Protein AF-A0A853B1E5-F1 (afdb_monomer)

Sequence (104 aa):
MPWATLVTHDDPYDSASRLDRDGVFRLNIGLPRDRFAELVEPGREYDVTALDVLLPHPVYGGQHWVCVLNPVRTWPRARGLLDEAYDFAVRKFANADRRRSARP

Radius of gyration: 15.2 Å; Cα contacts (8 Å, |Δi|>4): 144; chains: 1; bounding box: 42×34×40 Å

pLDDT: mean 95.58, std 5.13, range [64.94, 98.75]

Nearest PDB structures (foldseek):
  4qvz-assembly2_B  TM=4.648E-01  e=1.226E+00  Homo sapiens

Foldseek 3Di:
DDQKDKAQAADPQGCLQVNVDPPKMKIKGQADPVVLPVVADPPDDDNSNDAQDWYQRPRCSVRSMIMHMPNDVCVVVVVVRNVRSVVVVVVVVVVVVVVVVPDD

InterPro domains:
  IPR045676 Domain of unknown function DUF6194 [PF19694] (1-96)

Organism: NCBI:txid860233

Structure (mmCIF, N/CA/C/O backbone):
data_AF-A0A853B1E5-F1
#
_entry.id   AF-A0A853B1E5-F1
#
loop_
_atom_site.group_PDB
_atom_site.id
_atom_site.type_symbol
_atom_site.label_atom_id
_atom_site.label_alt_id
_atom_site.label_comp_id
_atom_site.label_asym_id
_atom_site.label_entity_id
_atom_site.label_seq_id
_atom_site.pdbx_PDB_ins_code
_atom_site.Cartn_x
_atom_site.Cartn_y
_atom_site.Cartn_z
_atom_site.occupancy
_atom_site.B_iso_or_equiv
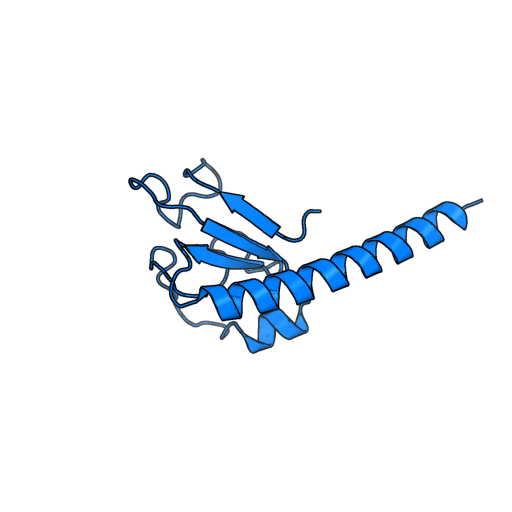_atom_site.auth_seq_id
_atom_site.auth_comp_id
_atom_site.auth_asym_id
_atom_site.auth_atom_id
_atom_site.pdbx_PDB_model_num
ATOM 1 N N . MET A 1 1 ? -12.327 7.091 3.718 1.00 72.12 1 MET A N 1
ATOM 2 C CA . MET A 1 1 ? -11.036 6.615 3.186 1.00 72.12 1 MET A CA 1
ATOM 3 C C . MET A 1 1 ? -11.14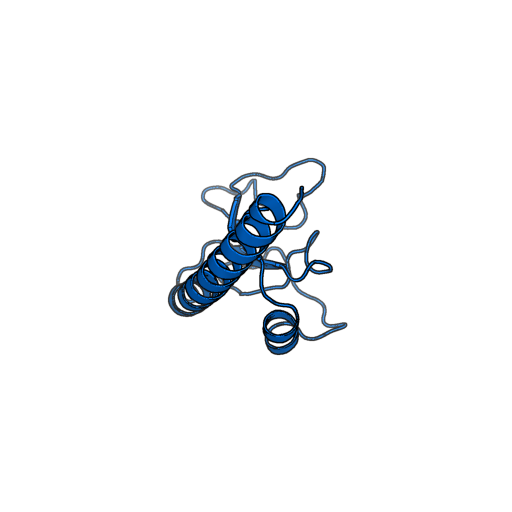5 5.112 3.033 1.00 72.12 1 MET A C 1
ATOM 5 O O . MET A 1 1 ? -11.563 4.490 4.009 1.00 72.12 1 MET A O 1
ATOM 9 N N . PRO A 1 2 ? -10.860 4.565 1.843 1.00 93.69 2 PRO A N 1
ATOM 10 C CA . PRO A 1 2 ? -10.794 3.122 1.643 1.00 93.69 2 PRO A CA 1
ATOM 11 C C . PRO A 1 2 ? -9.659 2.515 2.478 1.00 93.69 2 PRO A C 1
ATOM 13 O O . PRO A 1 2 ? -8.740 3.224 2.892 1.00 93.69 2 PRO A O 1
ATOM 16 N N . TRP A 1 3 ? -9.746 1.213 2.733 1.00 96.50 3 TRP A N 1
ATOM 17 C CA . TRP A 1 3 ? -8.706 0.423 3.400 1.00 96.50 3 TRP A CA 1
ATOM 18 C C . TRP A 1 3 ? -7.846 -0.362 2.400 1.00 96.50 3 TRP A C 1
ATOM 20 O O . TRP A 1 3 ? -6.709 -0.704 2.709 1.00 96.50 3 TRP A O 1
ATOM 30 N N . ALA A 1 4 ? -8.358 -0.575 1.186 1.00 98.25 4 ALA A N 1
ATOM 31 C CA . ALA A 1 4 ? -7.618 -1.125 0.061 1.00 98.25 4 ALA A CA 1
ATOM 32 C C . ALA A 1 4 ? -8.106 -0.527 -1.265 1.00 98.25 4 ALA A C 1
ATOM 34 O O . ALA A 1 4 ? -9.265 -0.114 -1.377 1.00 98.25 4 ALA A O 1
ATOM 35 N N . THR A 1 5 ? -7.226 -0.489 -2.264 1.00 97.81 5 THR A N 1
ATOM 36 C CA . THR A 1 5 ? -7.556 -0.121 -3.650 1.00 97.81 5 THR A CA 1
ATOM 37 C C . THR A 1 5 ? -6.823 -1.029 -4.632 1.00 97.81 5 THR A C 1
ATOM 39 O O . THR A 1 5 ? -5.776 -1.591 -4.310 1.00 97.81 5 THR A O 1
ATOM 42 N N . LEU A 1 6 ? -7.382 -1.173 -5.833 1.00 97.25 6 LEU A N 1
ATOM 43 C CA . LEU A 1 6 ? -6.768 -1.877 -6.953 1.00 97.25 6 LEU A CA 1
ATOM 44 C C . LEU A 1 6 ? -6.588 -0.879 -8.097 1.00 97.25 6 LEU A C 1
ATOM 46 O O . LEU A 1 6 ? -7.555 -0.218 -8.474 1.00 97.25 6 LEU A O 1
ATOM 50 N N . VAL A 1 7 ? -5.372 -0.758 -8.621 1.00 97.12 7 VAL A N 1
ATOM 51 C CA . VAL A 1 7 ? -5.029 0.185 -9.696 1.00 97.12 7 VAL A CA 1
ATOM 52 C C . VAL A 1 7 ? -4.401 -0.592 -10.847 1.00 97.12 7 VAL A C 1
ATOM 54 O O . VAL A 1 7 ? -3.575 -1.472 -10.615 1.00 97.12 7 VAL A O 1
ATOM 57 N N . THR A 1 8 ? -4.816 -0.304 -12.077 1.00 96.88 8 THR A N 1
ATOM 58 C CA . THR A 1 8 ? -4.453 -1.085 -13.278 1.00 96.88 8 THR A CA 1
ATOM 59 C C . THR A 1 8 ? -3.780 -0.253 -14.369 1.00 96.88 8 THR A C 1
ATOM 61 O O . THR A 1 8 ? -3.608 -0.746 -15.474 1.00 96.88 8 THR A O 1
ATOM 64 N N . HIS A 1 9 ? -3.497 1.019 -14.102 1.00 95.81 9 HIS A N 1
ATOM 65 C CA . HIS A 1 9 ? -2.875 1.952 -15.040 1.00 95.81 9 HIS A CA 1
ATOM 66 C C . HIS A 1 9 ? -2.138 3.035 -14.256 1.00 95.81 9 HIS A C 1
ATOM 68 O O . HIS A 1 9 ? -2.435 3.251 -13.078 1.00 95.81 9 HIS A O 1
ATOM 74 N N . ASP A 1 10 ? -1.176 3.681 -14.900 1.00 95.38 10 ASP A N 1
ATOM 75 C CA . ASP A 1 10 ? -0.488 4.832 -14.326 1.00 95.38 10 ASP A CA 1
ATOM 76 C C . ASP A 1 10 ? -1.353 6.099 -14.441 1.00 95.38 10 ASP A C 1
ATOM 78 O O . ASP A 1 10 ? -2.162 6.252 -15.360 1.00 95.38 10 ASP A O 1
ATOM 82 N N . ASP A 1 11 ? -1.166 7.040 -13.516 1.00 92.62 11 ASP A N 1
ATOM 83 C CA . ASP A 1 11 ? -1.770 8.371 -13.595 1.00 92.62 11 ASP A CA 1
ATOM 84 C C . ASP A 1 11 ? -0.731 9.491 -13.345 1.00 92.62 11 ASP A C 1
ATOM 86 O O . ASP A 1 11 ? 0.400 9.214 -12.922 1.00 92.62 11 ASP A O 1
ATOM 90 N N . PRO A 1 12 ? -1.059 10.773 -13.622 1.00 93.38 12 PRO A N 1
ATOM 91 C CA . PRO A 1 12 ? -0.120 11.891 -13.470 1.00 93.38 12 PRO A CA 1
ATOM 92 C C . PRO A 1 12 ? 0.469 12.082 -12.061 1.00 93.38 12 PRO A C 1
ATOM 94 O O . PRO A 1 12 ? 1.490 12.753 -11.914 1.00 93.38 12 PRO A O 1
ATOM 97 N N . TYR A 1 13 ? -0.167 11.530 -11.032 1.00 91.88 13 TYR A N 1
ATOM 98 C CA . TYR A 1 13 ? 0.220 11.616 -9.626 1.00 91.88 13 TYR A CA 1
ATOM 99 C C . TYR A 1 13 ? 0.748 10.285 -9.071 1.00 91.88 13 TYR A C 1
ATOM 101 O O . TYR A 1 13 ? 1.376 10.283 -8.012 1.00 91.88 13 TYR A O 1
ATOM 109 N N . ASP A 1 14 ? 0.535 9.173 -9.778 1.00 93.38 14 ASP A N 1
ATOM 110 C CA . ASP A 1 14 ? 0.936 7.825 -9.382 1.00 93.38 14 ASP A CA 1
ATOM 111 C C . ASP A 1 14 ? 1.327 6.970 -10.600 1.00 93.38 14 ASP A C 1
ATOM 113 O O . ASP A 1 14 ? 0.526 6.231 -11.164 1.00 93.38 14 ASP A O 1
ATOM 117 N N . SER A 1 15 ? 2.594 7.084 -11.006 1.00 96.06 15 SER A N 1
ATOM 118 C CA . SER A 1 15 ? 3.171 6.359 -12.154 1.00 96.06 15 SER A CA 1
ATOM 119 C C . SER A 1 15 ? 4.468 5.609 -11.829 1.00 96.06 15 SER A C 1
ATOM 121 O O . SER A 1 15 ? 5.042 4.908 -12.663 1.00 96.06 15 SER A O 1
ATOM 123 N N . ALA A 1 16 ? 4.956 5.718 -10.588 1.00 95.88 16 ALA A N 1
ATOM 124 C CA . ALA A 1 16 ? 6.254 5.171 -10.187 1.00 95.88 16 ALA A CA 1
ATOM 125 C C . ALA A 1 16 ? 6.331 3.637 -10.308 1.00 95.88 16 ALA A C 1
ATOM 127 O O . ALA A 1 16 ? 7.410 3.087 -10.522 1.00 95.88 16 ALA A O 1
ATOM 128 N N . SER A 1 17 ? 5.195 2.941 -10.196 1.00 96.06 17 SER A N 1
ATOM 129 C CA . SER A 1 17 ? 5.127 1.479 -10.308 1.00 96.06 17 SER A CA 1
ATOM 130 C C . SER A 1 17 ? 5.050 0.956 -11.745 1.00 96.06 17 SER A C 1
ATOM 132 O O . SER A 1 17 ? 5.134 -0.262 -11.932 1.00 96.06 17 SER A O 1
ATOM 134 N N . ARG A 1 18 ? 4.939 1.837 -12.751 1.00 96.81 18 ARG A N 1
ATOM 135 C CA . ARG A 1 18 ? 4.886 1.479 -14.177 1.00 96.81 18 ARG A CA 1
ATOM 136 C C . ARG A 1 18 ? 3.776 0.462 -14.452 1.00 96.81 18 ARG A C 1
ATOM 138 O O . ARG A 1 18 ? 4.055 -0.672 -14.844 1.00 96.81 18 ARG A O 1
ATOM 145 N N . LEU A 1 19 ? 2.541 0.808 -14.118 1.00 96.88 19 LEU A N 1
ATOM 146 C CA . LEU A 1 19 ? 1.372 -0.060 -14.233 1.00 96.88 19 LEU A CA 1
ATOM 147 C C . LEU A 1 19 ? 0.847 -0.177 -15.663 1.00 96.88 19 LEU A C 1
ATOM 149 O O . LEU A 1 19 ? 0.163 -1.155 -15.938 1.00 96.88 19 LEU A O 1
ATOM 153 N N . ASP A 1 20 ? 1.250 0.703 -16.585 1.00 96.00 20 ASP A N 1
ATOM 154 C CA . ASP A 1 20 ? 0.929 0.606 -18.022 1.00 96.00 20 ASP A CA 1
ATOM 155 C C . ASP A 1 20 ? 1.733 -0.506 -18.738 1.00 96.00 20 ASP A C 1
ATOM 157 O O . ASP A 1 20 ? 2.291 -0.345 -19.826 1.00 96.00 20 ASP A O 1
ATOM 161 N N . ARG A 1 21 ? 1.828 -1.667 -18.089 1.00 94.75 21 ARG A N 1
ATOM 162 C CA . ARG A 1 21 ? 2.355 -2.926 -18.609 1.00 94.75 21 ARG A CA 1
ATOM 163 C C . ARG A 1 21 ? 1.188 -3.884 -18.793 1.00 94.75 21 ARG A C 1
ATOM 165 O O . ARG A 1 21 ? 0.277 -3.928 -17.968 1.00 94.75 21 ARG A O 1
ATOM 172 N N . ASP A 1 22 ? 1.254 -4.700 -19.836 1.00 95.25 22 ASP A N 1
ATOM 173 C CA . ASP A 1 22 ? 0.200 -5.674 -20.103 1.00 95.25 22 ASP A CA 1
ATOM 174 C C . ASP A 1 22 ? -0.009 -6.624 -18.908 1.00 95.25 22 ASP A C 1
ATOM 176 O O . ASP A 1 22 ? 0.942 -7.203 -18.374 1.00 95.25 22 ASP A O 1
ATOM 180 N N . GLY A 1 23 ? -1.260 -6.735 -18.453 1.00 95.44 23 GLY A N 1
ATOM 181 C CA . GLY A 1 23 ? -1.660 -7.594 -17.335 1.00 95.44 23 GLY A CA 1
ATOM 182 C C . GLY A 1 23 ? -1.119 -7.210 -15.950 1.00 95.44 23 GLY A C 1
ATOM 183 O O . GLY A 1 23 ? -1.181 -8.038 -15.036 1.00 95.44 23 GLY A O 1
ATOM 184 N N . VAL A 1 24 ? -0.573 -6.005 -15.757 1.00 98.19 24 VAL A N 1
ATOM 185 C CA . VAL A 1 24 ? -0.064 -5.557 -14.451 1.00 98.19 24 VAL A CA 1
ATOM 186 C C . VAL A 1 24 ? -1.107 -4.735 -13.701 1.00 98.19 24 VAL A C 1
ATOM 188 O O . VAL A 1 24 ? -1.689 -3.791 -14.220 1.00 98.19 24 VAL A O 1
ATOM 191 N N . PHE A 1 25 ? -1.313 -5.073 -12.432 1.00 98.12 25 PHE A N 1
ATOM 192 C CA . PHE A 1 25 ? -2.095 -4.278 -11.496 1.00 98.12 25 PHE A CA 1
ATOM 193 C C . PHE A 1 25 ? -1.373 -4.172 -10.157 1.00 98.12 25 PHE A C 1
ATOM 195 O O . PHE A 1 25 ? -0.561 -5.028 -9.798 1.00 98.12 25 PHE A O 1
ATOM 202 N N . ARG A 1 26 ? -1.711 -3.142 -9.383 1.00 98.44 26 ARG A N 1
ATOM 203 C CA . ARG A 1 26 ? -1.216 -2.927 -8.026 1.00 98.44 26 ARG A CA 1
ATOM 204 C C . ARG A 1 26 ? -2.357 -2.981 -7.026 1.00 98.44 26 ARG A C 1
ATOM 206 O O . ARG A 1 26 ? -3.325 -2.229 -7.125 1.00 98.44 26 ARG A O 1
ATOM 213 N N . LEU A 1 27 ? -2.218 -3.864 -6.047 1.00 98.69 27 LEU A N 1
ATOM 214 C CA . LEU A 1 27 ? -3.045 -3.875 -4.851 1.00 98.69 27 LEU A CA 1
ATOM 215 C C . LEU A 1 27 ? -2.388 -2.977 -3.803 1.00 98.69 27 LEU A C 1
ATOM 217 O O . LEU A 1 27 ? -1.238 -3.210 -3.433 1.00 98.69 27 LEU A O 1
ATOM 221 N N . ASN A 1 28 ? -3.127 -1.988 -3.309 1.00 98.62 28 ASN A N 1
ATOM 222 C CA . ASN A 1 28 ? -2.695 -1.080 -2.250 1.00 98.62 28 ASN A CA 1
ATOM 223 C C . ASN A 1 28 ? -3.485 -1.371 -0.975 1.00 98.62 28 ASN A C 1
ATOM 225 O O . ASN A 1 28 ? -4.702 -1.550 -1.038 1.00 98.62 28 ASN A O 1
ATOM 229 N N . ILE A 1 29 ? -2.813 -1.379 0.175 1.00 98.75 29 ILE A N 1
ATOM 230 C CA . ILE A 1 29 ? -3.420 -1.688 1.475 1.00 98.75 29 ILE A CA 1
ATOM 231 C C . ILE A 1 29 ? -2.986 -0.626 2.485 1.00 98.75 29 ILE A C 1
ATOM 233 O O . ILE A 1 29 ? -1.791 -0.431 2.718 1.00 98.75 29 ILE A O 1
ATOM 237 N N . GLY A 1 30 ? -3.959 0.065 3.078 1.00 98.31 30 GLY A N 1
ATOM 238 C CA . GLY A 1 30 ? -3.737 1.059 4.123 1.00 98.31 30 GLY A CA 1
ATOM 239 C C . GLY A 1 30 ? -3.733 0.403 5.499 1.00 98.31 30 GLY A C 1
ATOM 240 O O . GLY A 1 30 ? -4.751 -0.138 5.931 1.00 98.31 30 GLY A O 1
ATOM 241 N N . LEU A 1 31 ? -2.602 0.470 6.201 1.00 97.88 31 LEU A N 1
ATOM 242 C CA . LEU A 1 31 ? -2.395 -0.226 7.470 1.00 97.88 31 LEU A CA 1
ATOM 243 C C . LEU A 1 31 ? -2.431 0.723 8.677 1.00 97.88 31 LEU A C 1
ATOM 245 O O . LEU A 1 31 ? -2.194 1.929 8.549 1.00 97.88 31 LEU A O 1
ATOM 249 N N . PRO A 1 32 ? -2.676 0.195 9.891 1.00 95.62 32 PRO A N 1
ATOM 250 C CA . PRO A 1 32 ? -2.294 0.883 11.116 1.00 95.62 32 PRO A CA 1
ATOM 251 C C . PRO A 1 32 ? -0.789 1.191 11.121 1.00 95.62 32 PRO A C 1
ATOM 253 O O . PRO A 1 32 ? 0.017 0.394 10.639 1.00 95.62 32 PRO A O 1
ATOM 256 N N . ARG A 1 33 ? -0.409 2.325 11.721 1.00 95.69 33 ARG A N 1
ATOM 257 C CA . ARG A 1 33 ? 0.984 2.800 11.788 1.00 95.69 33 ARG A CA 1
ATOM 258 C C . ARG A 1 33 ? 1.961 1.729 12.278 1.00 95.69 33 ARG A C 1
ATOM 260 O O . ARG A 1 33 ? 3.006 1.547 11.662 1.00 95.69 33 ARG A O 1
ATOM 267 N N . ASP A 1 34 ? 1.613 1.034 13.356 1.00 96.44 34 ASP A N 1
ATOM 268 C CA . ASP A 1 34 ? 2.504 0.057 13.990 1.00 96.44 34 ASP A CA 1
ATOM 269 C C . ASP A 1 34 ? 2.748 -1.141 13.065 1.00 96.44 34 ASP A C 1
ATOM 271 O O . ASP A 1 34 ? 3.890 -1.525 12.827 1.00 96.44 34 ASP A O 1
ATOM 275 N N . ARG A 1 35 ? 1.690 -1.640 12.411 1.00 97.06 35 ARG A N 1
ATOM 276 C CA . ARG A 1 35 ? 1.814 -2.726 11.430 1.00 97.06 35 ARG A CA 1
ATOM 277 C C . ARG A 1 35 ? 2.595 -2.327 10.192 1.00 97.06 35 ARG A C 1
ATOM 279 O O . ARG A 1 35 ? 3.348 -3.138 9.669 1.00 97.06 35 ARG A O 1
ATOM 286 N N . PHE A 1 36 ? 2.477 -1.084 9.738 1.00 97.94 36 PHE A N 1
ATOM 287 C CA . PHE A 1 36 ? 3.333 -0.581 8.667 1.00 97.94 36 PHE A CA 1
ATOM 288 C C . PHE A 1 36 ? 4.815 -0.565 9.076 1.00 97.94 36 PHE A C 1
ATOM 290 O O . PHE A 1 36 ? 5.664 -1.004 8.302 1.00 97.94 36 PHE A O 1
ATOM 297 N N . ALA A 1 37 ? 5.125 -0.109 10.294 1.00 97.00 37 ALA A N 1
ATOM 298 C CA . ALA A 1 37 ? 6.497 -0.029 10.799 1.00 97.00 37 ALA A CA 1
ATOM 299 C C . ALA A 1 37 ? 7.172 -1.405 10.956 1.00 97.00 37 ALA A C 1
ATOM 301 O O . ALA A 1 37 ? 8.384 -1.511 10.809 1.00 97.00 37 ALA A O 1
ATOM 302 N N . GLU A 1 38 ? 6.397 -2.463 11.203 1.00 97.12 38 GLU A N 1
ATOM 303 C CA . GLU A 1 38 ? 6.896 -3.845 11.243 1.00 97.12 38 GLU A CA 1
ATOM 304 C C . GLU A 1 38 ? 7.238 -4.413 9.853 1.00 97.12 38 GLU A C 1
ATOM 306 O O . GLU A 1 38 ? 7.987 -5.383 9.742 1.00 97.12 38 GLU A O 1
ATOM 311 N N . LEU A 1 39 ? 6.664 -3.850 8.786 1.00 96.69 39 LEU A N 1
ATOM 312 C CA . LEU A 1 39 ? 6.782 -4.374 7.421 1.00 96.69 39 LEU A CA 1
ATOM 313 C C . LEU A 1 39 ? 7.781 -3.605 6.559 1.00 96.69 39 LEU A C 1
ATOM 315 O O . LEU A 1 39 ? 8.290 -4.166 5.589 1.00 96.69 39 LEU A O 1
ATOM 319 N N . VAL A 1 40 ? 8.009 -2.329 6.871 1.00 96.06 40 VAL A N 1
ATOM 320 C CA . VAL A 1 40 ? 8.782 -1.411 6.035 1.00 96.06 40 VAL A CA 1
ATOM 321 C C . VAL A 1 40 ? 9.990 -0.905 6.802 1.00 96.06 40 VAL A C 1
ATOM 323 O O . VAL A 1 40 ? 9.868 -0.205 7.804 1.00 96.06 40 VAL A O 1
ATOM 326 N N . GLU A 1 41 ? 11.169 -1.208 6.272 1.00 94.31 41 GLU A N 1
ATOM 327 C CA . GLU A 1 41 ? 12.439 -0.693 6.770 1.00 94.31 41 GLU A CA 1
ATOM 328 C C . GLU A 1 41 ? 12.625 0.773 6.336 1.00 94.31 41 GLU A C 1
ATOM 330 O O . GLU A 1 41 ? 12.620 1.051 5.128 1.00 94.31 41 GLU A O 1
ATOM 335 N N . PRO A 1 42 ? 12.793 1.721 7.278 1.00 90.06 42 PRO A N 1
ATOM 336 C CA . PRO A 1 42 ? 13.062 3.119 6.954 1.00 90.06 42 PRO A CA 1
ATOM 337 C C . PRO A 1 42 ? 14.415 3.297 6.255 1.00 90.06 42 PRO A C 1
ATOM 339 O O . PRO A 1 42 ? 15.409 2.696 6.650 1.00 90.06 42 PRO A O 1
ATOM 342 N N . GLY A 1 43 ? 14.467 4.161 5.239 1.00 89.19 43 GLY A N 1
ATOM 343 C CA . GLY A 1 43 ? 15.708 4.498 4.525 1.00 89.19 43 GLY A CA 1
ATOM 344 C C . GLY A 1 43 ? 16.201 3.434 3.539 1.00 89.19 43 GLY A C 1
ATOM 345 O O . GLY A 1 43 ? 17.158 3.684 2.814 1.00 89.19 43 GLY A O 1
ATOM 346 N N . ARG A 1 44 ? 15.540 2.274 3.470 1.00 94.06 44 ARG A N 1
ATOM 347 C CA . ARG A 1 44 ? 15.793 1.265 2.442 1.00 94.06 44 ARG A CA 1
ATOM 348 C C . ARG A 1 44 ? 15.258 1.738 1.089 1.00 94.06 44 ARG A C 1
ATOM 350 O O . ARG A 1 44 ? 14.135 2.232 0.998 1.00 94.06 44 ARG A O 1
ATOM 357 N N . GLU A 1 45 ? 16.043 1.535 0.037 1.00 94.44 45 GLU A N 1
ATOM 358 C CA . GLU A 1 45 ? 15.580 1.699 -1.340 1.00 94.44 45 GLU A CA 1
ATOM 359 C C . GLU A 1 45 ? 14.771 0.471 -1.782 1.00 94.44 45 GLU A C 1
ATOM 361 O O . GLU A 1 45 ? 15.143 -0.677 -1.520 1.00 94.44 45 GLU A O 1
ATOM 366 N N . TYR A 1 46 ? 13.652 0.721 -2.460 1.00 95.56 46 TYR A N 1
ATOM 367 C CA . TYR A 1 46 ? 12.747 -0.309 -2.961 1.00 95.56 46 TYR A CA 1
ATOM 368 C C . TYR A 1 46 ? 12.594 -0.162 -4.474 1.00 95.56 46 TYR A C 1
ATOM 370 O O . TYR A 1 46 ? 12.296 0.927 -4.963 1.00 95.56 46 TYR A O 1
ATOM 378 N N . ASP A 1 47 ? 12.723 -1.267 -5.211 1.00 97.19 47 ASP A N 1
ATOM 379 C CA . ASP A 1 47 ? 12.255 -1.327 -6.596 1.00 97.19 47 ASP A CA 1
ATOM 380 C C . ASP A 1 47 ? 10.724 -1.403 -6.597 1.00 97.19 47 ASP A C 1
ATOM 382 O O . ASP A 1 47 ? 10.124 -2.474 -6.497 1.00 97.19 47 ASP A O 1
ATOM 386 N N . VAL A 1 48 ? 10.087 -0.238 -6.702 1.00 96.56 48 VAL A N 1
ATOM 387 C CA . VAL A 1 48 ? 8.623 -0.083 -6.691 1.00 96.56 48 VAL A CA 1
ATOM 388 C C . VAL A 1 48 ? 7.929 -0.610 -7.956 1.00 96.56 48 VAL A C 1
ATOM 390 O O . VAL A 1 48 ? 6.703 -0.514 -8.066 1.00 96.56 48 VAL A O 1
ATOM 393 N N . THR A 1 49 ? 8.691 -1.177 -8.898 1.00 97.81 49 THR A N 1
ATOM 394 C CA . THR A 1 49 ? 8.191 -1.811 -10.128 1.00 97.81 49 THR A CA 1
ATOM 395 C C . THR A 1 49 ? 8.199 -3.342 -10.058 1.00 97.81 49 THR A C 1
ATOM 397 O O . THR A 1 49 ? 7.615 -3.993 -10.941 1.00 97.81 49 THR A O 1
ATOM 400 N N . ALA A 1 50 ? 8.821 -3.908 -9.013 1.00 98.06 50 ALA A N 1
ATOM 401 C CA . ALA A 1 50 ? 8.970 -5.341 -8.808 1.00 98.06 50 ALA A CA 1
ATOM 402 C C . ALA A 1 50 ? 7.611 -6.043 -8.663 1.00 98.06 50 ALA A C 1
ATOM 404 O O . ALA A 1 50 ? 6.731 -5.619 -7.911 1.00 98.06 50 ALA A O 1
ATOM 405 N N . LEU A 1 51 ? 7.454 -7.150 -9.392 1.00 98.31 51 LEU A N 1
ATOM 406 C CA . LEU A 1 51 ? 6.258 -7.984 -9.341 1.00 98.31 51 LEU A CA 1
ATOM 407 C C . LEU A 1 51 ? 6.323 -8.947 -8.158 1.00 98.31 51 LEU A C 1
ATOM 409 O O . LEU A 1 51 ? 7.369 -9.529 -7.877 1.00 98.31 51 LEU A O 1
ATOM 413 N N . ASP A 1 52 ? 5.173 -9.172 -7.530 1.00 98.25 52 ASP A N 1
ATOM 414 C CA . ASP A 1 52 ? 4.973 -10.150 -6.465 1.00 98.25 52 ASP A CA 1
ATOM 415 C C . ASP A 1 52 ? 5.924 -9.934 -5.272 1.00 98.25 52 ASP A C 1
ATOM 417 O O . ASP A 1 52 ? 6.449 -10.880 -4.683 1.00 98.25 52 ASP A O 1
ATOM 421 N N . VAL A 1 53 ? 6.153 -8.662 -4.924 1.00 98.12 53 VAL A N 1
ATOM 422 C CA . VAL A 1 53 ? 6.900 -8.221 -3.740 1.00 98.12 53 VAL A CA 1
ATOM 423 C C . VAL A 1 53 ? 6.047 -7.226 -2.958 1.00 98.1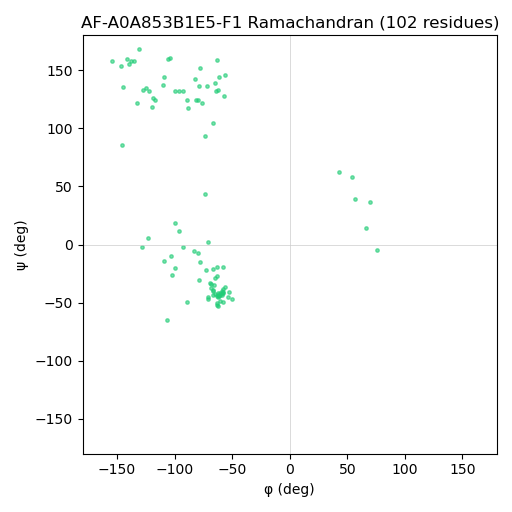2 53 VAL A C 1
ATOM 425 O O . VAL A 1 53 ? 5.463 -6.309 -3.532 1.00 98.12 53 VAL A O 1
ATOM 428 N N . LEU A 1 54 ? 5.969 -7.412 -1.638 1.00 98.12 54 LEU A N 1
ATOM 429 C CA . LEU A 1 54 ? 5.335 -6.446 -0.744 1.00 98.12 54 LEU A CA 1
ATOM 430 C C . LEU A 1 54 ? 6.306 -5.292 -0.471 1.00 98.12 54 LEU A C 1
ATOM 432 O O . LEU A 1 54 ? 7.423 -5.522 -0.009 1.00 98.12 54 LEU A O 1
ATOM 436 N N . LEU A 1 55 ? 5.867 -4.070 -0.748 1.00 97.50 55 LEU A N 1
ATOM 437 C CA . LEU A 1 55 ? 6.690 -2.860 -0.741 1.00 97.50 55 LEU A CA 1
ATOM 438 C C . LEU A 1 55 ? 5.910 -1.714 -0.073 1.00 97.50 55 LEU A C 1
ATOM 440 O O . LEU A 1 55 ? 4.676 -1.765 -0.045 1.00 97.50 55 LEU A O 1
ATOM 444 N N . PRO A 1 56 ? 6.560 -0.658 0.444 1.00 98.00 56 PRO A N 1
ATOM 445 C CA . PRO A 1 56 ? 5.852 0.588 0.721 1.00 98.00 56 PRO A CA 1
ATOM 446 C C . PRO A 1 56 ? 5.274 1.166 -0.577 1.00 98.00 56 PRO A C 1
ATOM 448 O O . PRO A 1 56 ? 5.893 1.086 -1.638 1.00 98.00 56 PRO A O 1
ATOM 451 N N . HIS A 1 57 ? 4.096 1.780 -0.492 1.00 97.56 57 HIS A N 1
ATOM 452 C CA . HIS A 1 57 ? 3.503 2.472 -1.630 1.00 97.56 57 HIS A CA 1
ATOM 453 C C . HIS A 1 57 ? 4.392 3.659 -2.048 1.00 97.56 57 HIS A C 1
ATOM 455 O O . HIS A 1 57 ? 4.733 4.469 -1.182 1.00 97.56 57 HIS A O 1
ATOM 461 N N . PRO A 1 58 ? 4.716 3.838 -3.345 1.00 95.94 58 PRO A N 1
ATOM 462 C CA . PRO A 1 58 ? 5.662 4.869 -3.792 1.00 95.94 58 PRO A CA 1
ATOM 463 C C . PRO A 1 58 ? 5.223 6.296 -3.440 1.00 95.94 58 PRO A C 1
ATOM 465 O O . PRO A 1 58 ? 6.031 7.102 -2.998 1.00 95.94 58 PRO A O 1
ATOM 468 N N . VAL A 1 59 ? 3.930 6.595 -3.598 1.00 95.81 59 VAL A N 1
ATOM 469 C CA . VAL A 1 59 ? 3.345 7.901 -3.245 1.00 95.81 59 VAL A CA 1
ATOM 470 C C . VAL A 1 59 ? 2.859 7.950 -1.790 1.00 95.81 59 VAL A C 1
ATOM 472 O O . VAL A 1 59 ? 3.201 8.863 -1.043 1.00 95.81 59 VAL A O 1
ATOM 475 N N . TYR A 1 60 ? 2.077 6.951 -1.363 1.00 95.75 60 TYR A N 1
ATOM 476 C CA . TYR A 1 60 ? 1.372 6.968 -0.079 1.00 95.75 60 TYR A CA 1
ATOM 477 C C . TYR A 1 60 ? 2.078 6.250 1.083 1.00 95.75 60 TYR A C 1
ATOM 479 O O . TYR A 1 60 ? 1.482 6.051 2.146 1.00 95.75 60 TYR A O 1
ATOM 487 N N . GLY A 1 61 ? 3.350 5.866 0.933 1.00 95.12 61 GLY A N 1
ATOM 488 C CA . GLY A 1 61 ? 4.108 5.182 1.988 1.00 95.12 61 GLY A CA 1
ATOM 489 C C . GLY A 1 61 ? 4.157 5.982 3.296 1.00 95.12 61 GLY A C 1
ATOM 490 O O . GLY A 1 61 ? 3.988 5.423 4.379 1.00 95.12 61 GLY A O 1
ATOM 491 N N . GLY A 1 62 ? 4.254 7.313 3.205 1.00 94.75 62 GLY A N 1
ATOM 492 C CA . GLY A 1 62 ? 4.196 8.209 4.367 1.00 94.75 62 GLY A CA 1
ATOM 493 C C . GLY A 1 62 ? 2.859 8.189 5.121 1.00 94.75 62 GLY A C 1
ATOM 494 O O . GLY A 1 62 ? 2.814 8.562 6.291 1.00 94.75 62 GLY A O 1
ATOM 495 N N . GLN A 1 63 ? 1.776 7.725 4.490 1.00 96.19 63 GLN A N 1
ATOM 496 C CA . GLN A 1 63 ? 0.463 7.532 5.115 1.00 96.19 63 GLN A CA 1
ATOM 497 C C . GLN A 1 63 ? 0.205 6.071 5.512 1.00 96.19 63 GLN A C 1
ATOM 499 O O . GLN A 1 63 ? -0.943 5.701 5.755 1.00 96.19 63 GLN A O 1
ATOM 504 N N . HIS A 1 64 ? 1.262 5.259 5.605 1.00 97.38 64 HIS A N 1
ATOM 505 C CA . HIS A 1 64 ? 1.223 3.863 6.048 1.00 97.38 64 HIS A CA 1
ATOM 506 C C . HIS A 1 64 ? 0.544 2.908 5.058 1.00 97.38 64 HIS A C 1
ATOM 508 O O . HIS A 1 64 ? -0.142 1.962 5.450 1.00 97.38 64 HIS A O 1
ATOM 514 N N . TRP A 1 65 ? 0.750 3.153 3.763 1.00 98.25 65 TRP A N 1
ATOM 515 C CA . TRP A 1 65 ? 0.283 2.267 2.700 1.00 98.25 65 TRP A CA 1
ATOM 516 C C . TRP A 1 65 ? 1.400 1.365 2.198 1.00 98.25 65 TRP A C 1
ATOM 518 O O . TRP A 1 65 ? 2.489 1.833 1.864 1.00 98.25 65 TRP A O 1
ATOM 528 N N . VAL A 1 66 ? 1.095 0.076 2.090 1.00 98.56 66 VAL A N 1
ATOM 529 C CA . VAL A 1 66 ? 1.905 -0.900 1.353 1.00 98.56 66 VAL A CA 1
ATOM 530 C C . VAL A 1 66 ? 1.238 -1.219 0.023 1.00 98.56 66 VAL A C 1
ATOM 532 O O . VAL A 1 66 ? 0.036 -1.004 -0.157 1.00 98.56 66 VAL A O 1
ATOM 535 N N . CYS A 1 67 ? 2.015 -1.750 -0.909 1.00 98.62 67 CYS A N 1
ATOM 536 C CA . CYS A 1 67 ? 1.516 -2.225 -2.182 1.00 98.62 67 CYS A CA 1
ATOM 537 C C . CYS A 1 67 ? 2.210 -3.509 -2.633 1.00 98.62 67 CYS A C 1
ATOM 539 O O . CYS A 1 67 ? 3.319 -3.828 -2.201 1.00 98.62 67 CYS A O 1
ATOM 541 N N . VAL A 1 68 ? 1.552 -4.224 -3.539 1.00 98.69 68 VAL A N 1
ATOM 542 C CA . VAL A 1 68 ? 2.119 -5.358 -4.266 1.00 98.69 68 VAL A CA 1
ATOM 543 C C . VAL A 1 68 ? 1.558 -5.389 -5.680 1.00 98.69 68 VAL A C 1
ATOM 545 O O . VAL A 1 68 ? 0.355 -5.205 -5.884 1.00 98.69 68 VAL A O 1
ATOM 548 N N . LEU A 1 69 ? 2.431 -5.605 -6.659 1.00 98.62 69 LEU A N 1
ATOM 549 C CA . LEU A 1 69 ? 2.036 -5.769 -8.052 1.00 98.62 69 LEU A CA 1
ATOM 550 C C . LEU A 1 69 ? 1.841 -7.252 -8.350 1.00 98.62 69 LEU A C 1
ATOM 552 O O . LEU A 1 69 ? 2.715 -8.040 -8.007 1.00 98.62 69 LEU A O 1
ATOM 556 N N . ASN A 1 70 ? 0.733 -7.636 -8.984 1.00 98.31 70 ASN A N 1
ATOM 557 C CA . ASN A 1 70 ? 0.420 -9.026 -9.352 1.00 98.31 70 ASN A CA 1
ATOM 558 C C . ASN A 1 70 ? 0.755 -10.056 -8.239 1.00 98.31 70 ASN A C 1
ATOM 560 O O . ASN A 1 70 ? 1.625 -10.909 -8.437 1.00 98.31 70 ASN A O 1
ATOM 564 N N . PRO A 1 71 ? 0.114 -9.983 -7.053 1.00 97.94 71 PRO A N 1
ATOM 565 C CA . PRO A 1 71 ? 0.411 -10.871 -5.932 1.00 97.94 71 PRO A CA 1
ATOM 566 C C . PRO A 1 71 ? 0.009 -12.313 -6.251 1.00 97.94 71 PRO A C 1
ATOM 568 O O . PRO A 1 71 ? -1.168 -12.664 -6.204 1.00 97.94 71 PRO A O 1
ATOM 571 N N . VAL A 1 72 ? 0.994 -13.161 -6.538 1.00 97.12 72 VAL A N 1
ATOM 572 C CA . VAL A 1 72 ? 0.797 -14.598 -6.766 1.00 97.12 72 VAL A CA 1
ATOM 573 C C . VAL A 1 72 ? 1.321 -15.367 -5.561 1.00 97.12 72 VAL A C 1
ATOM 575 O O . VAL A 1 72 ? 0.540 -15.955 -4.814 1.00 97.12 72 VAL A O 1
ATOM 578 N N . ARG A 1 73 ? 2.633 -15.318 -5.298 1.00 98.31 73 ARG A N 1
ATOM 579 C CA . ARG A 1 73 ? 3.239 -15.998 -4.139 1.00 98.31 73 ARG A CA 1
ATOM 580 C C . ARG A 1 73 ? 3.023 -15.209 -2.856 1.00 98.31 73 ARG A C 1
ATOM 582 O O . ARG A 1 73 ? 2.906 -15.791 -1.782 1.00 98.31 73 ARG A O 1
ATOM 589 N N . THR A 1 74 ? 2.940 -13.887 -2.961 1.00 98.25 74 THR A N 1
ATOM 590 C CA . THR A 1 74 ? 2.680 -12.995 -1.824 1.00 98.25 74 THR A CA 1
ATOM 591 C C . THR A 1 74 ? 1.207 -12.923 -1.431 1.00 98.25 74 THR A C 1
ATOM 593 O O . THR A 1 74 ? 0.898 -12.360 -0.380 1.00 98.25 74 THR A O 1
ATOM 596 N N . TRP A 1 75 ? 0.297 -13.529 -2.205 1.00 98.38 75 TRP A N 1
ATOM 597 C CA . TRP A 1 75 ? -1.144 -13.453 -1.957 1.00 98.38 75 TRP A CA 1
ATOM 598 C C . TRP A 1 75 ? -1.572 -13.865 -0.540 1.00 98.38 75 TRP A C 1
ATOM 600 O O . TRP A 1 75 ? -2.325 -13.109 0.072 1.00 98.38 75 TRP A O 1
ATOM 610 N N . PRO A 1 76 ? -1.086 -14.974 0.059 1.00 98.56 76 PRO A N 1
ATOM 611 C CA . PRO A 1 76 ? -1.475 -15.331 1.424 1.00 98.56 76 PRO A CA 1
ATOM 612 C C . PRO A 1 76 ? -1.143 -14.235 2.444 1.00 98.56 76 PRO A C 1
ATOM 614 O O . PRO A 1 76 ? -1.947 -13.959 3.333 1.00 98.56 76 PRO A O 1
ATOM 617 N N . ARG A 1 77 ? 0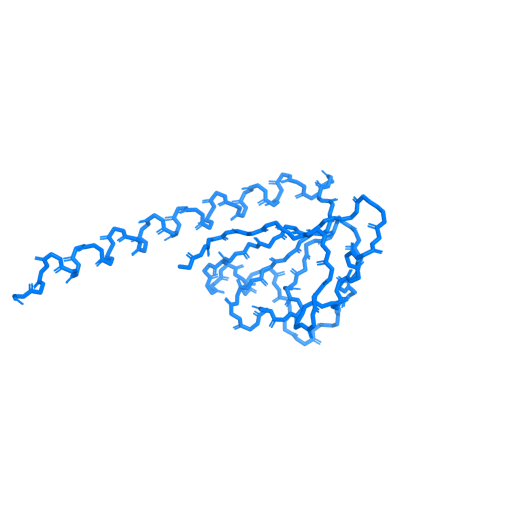.011 -13.572 2.279 1.00 98.31 77 ARG A N 1
ATOM 618 C CA . ARG A 1 77 ? 0.434 -12.447 3.121 1.00 98.31 77 ARG A CA 1
ATOM 619 C C . ARG A 1 77 ? -0.407 -11.204 2.845 1.00 98.31 77 ARG A C 1
ATOM 621 O O . ARG A 1 77 ? -0.878 -10.585 3.791 1.00 98.31 77 ARG A O 1
ATOM 628 N N . ALA A 1 78 ? -0.619 -10.859 1.575 1.00 98.44 78 ALA A N 1
ATOM 629 C CA . ALA A 1 78 ? -1.450 -9.720 1.185 1.00 98.44 78 ALA A CA 1
ATOM 630 C C . ALA A 1 78 ? -2.883 -9.863 1.717 1.00 98.44 78 ALA A C 1
ATOM 632 O O . ALA A 1 78 ? -3.424 -8.909 2.260 1.00 98.44 78 ALA A O 1
ATOM 633 N N . ARG A 1 79 ? -3.462 -11.067 1.652 1.00 98.50 79 ARG A N 1
ATOM 634 C CA . ARG A 1 79 ? -4.783 -11.368 2.210 1.00 98.50 79 ARG A CA 1
ATOM 635 C C . ARG A 1 79 ? -4.839 -11.171 3.726 1.00 98.50 79 ARG A C 1
ATOM 637 O O . ARG A 1 79 ? -5.760 -10.522 4.193 1.00 98.50 79 ARG A O 1
ATOM 644 N N . GLY A 1 80 ? -3.839 -11.639 4.476 1.00 98.38 80 GLY A N 1
ATOM 645 C CA . GLY A 1 80 ? -3.783 -11.372 5.920 1.00 98.38 80 GLY A CA 1
ATOM 646 C C . GLY A 1 80 ? -3.747 -9.872 6.240 1.00 98.38 80 GLY A C 1
ATOM 647 O O . GLY A 1 80 ? -4.448 -9.406 7.130 1.00 98.38 80 GLY A O 1
ATOM 648 N N . LEU A 1 81 ? -3.001 -9.090 5.453 1.00 98.56 81 LEU A N 1
ATOM 649 C CA . LEU A 1 81 ? -2.973 -7.630 5.592 1.00 98.56 81 LEU A CA 1
ATOM 650 C C . LEU A 1 81 ? -4.301 -6.966 5.202 1.00 98.56 81 LEU A C 1
ATOM 652 O O . LEU A 1 81 ? -4.669 -5.958 5.802 1.00 98.56 81 LEU A O 1
ATOM 656 N N . LEU A 1 82 ? -5.018 -7.515 4.216 1.00 98.56 82 LEU A N 1
ATOM 657 C CA . LEU A 1 82 ? -6.365 -7.069 3.856 1.00 98.56 82 LEU A CA 1
ATOM 658 C C . LEU A 1 82 ? -7.339 -7.279 5.022 1.00 98.56 82 LEU A C 1
ATOM 660 O O . LEU A 1 82 ? -8.074 -6.351 5.350 1.00 98.56 82 LEU A O 1
ATOM 664 N N . ASP A 1 83 ? -7.303 -8.445 5.669 1.00 98.31 83 ASP A N 1
ATOM 665 C CA . ASP A 1 83 ? -8.150 -8.748 6.828 1.00 98.31 83 ASP A CA 1
ATOM 666 C C . ASP A 1 83 ? -7.871 -7.759 7.980 1.00 98.31 83 ASP A C 1
ATOM 668 O O . ASP A 1 83 ? -8.785 -7.101 8.481 1.00 98.31 83 ASP A O 1
ATOM 672 N N . GLU A 1 84 ? -6.593 -7.546 8.324 1.00 97.75 84 GLU A N 1
ATOM 673 C CA . GLU A 1 84 ? -6.186 -6.574 9.353 1.00 97.75 84 GLU A CA 1
ATOM 674 C C . GLU A 1 84 ? -6.638 -5.133 9.021 1.00 97.75 84 GLU A C 1
ATOM 676 O O . GLU A 1 84 ? -7.126 -4.394 9.887 1.00 97.75 84 GLU A O 1
ATOM 681 N N . ALA A 1 85 ? -6.475 -4.711 7.763 1.00 98.19 85 ALA A N 1
ATOM 682 C CA . ALA A 1 85 ? -6.867 -3.383 7.298 1.00 98.19 85 ALA A CA 1
ATOM 683 C C . ALA A 1 85 ? -8.391 -3.190 7.328 1.00 98.19 85 ALA A C 1
ATOM 685 O O . ALA A 1 85 ? -8.877 -2.120 7.721 1.00 98.19 85 ALA A O 1
ATOM 686 N N . TYR A 1 86 ? -9.147 -4.223 6.952 1.00 98.12 86 TYR A N 1
ATOM 687 C CA . TYR A 1 86 ? -10.603 -4.228 7.004 1.00 98.12 86 TYR A CA 1
ATOM 688 C C . TYR A 1 86 ? -11.112 -4.103 8.443 1.00 98.12 86 TYR A C 1
ATOM 690 O O . TYR A 1 86 ? -11.902 -3.198 8.734 1.00 98.12 86 TYR A O 1
ATOM 698 N N . ASP A 1 87 ? -10.605 -4.920 9.367 1.00 97.69 87 ASP A N 1
ATOM 699 C CA . ASP A 1 87 ? -10.991 -4.877 10.782 1.00 97.69 87 ASP A CA 1
ATOM 700 C C . ASP A 1 87 ? -10.731 -3.495 11.397 1.00 97.69 87 ASP A C 1
ATOM 702 O O . ASP A 1 87 ? -11.565 -2.923 12.117 1.00 97.69 87 ASP A O 1
ATOM 706 N N . PHE A 1 88 ? -9.585 -2.896 11.061 1.00 96.75 88 PHE A N 1
ATOM 707 C CA . PHE A 1 88 ? -9.269 -1.537 11.477 1.00 96.75 88 PHE A CA 1
ATOM 708 C C . PHE A 1 88 ? -10.268 -0.513 10.919 1.00 96.75 88 PHE A C 1
ATOM 710 O O . PHE A 1 88 ? -10.716 0.382 11.650 1.00 96.75 88 PHE A O 1
ATOM 717 N N . ALA A 1 89 ? -10.638 -0.639 9.645 1.00 96.94 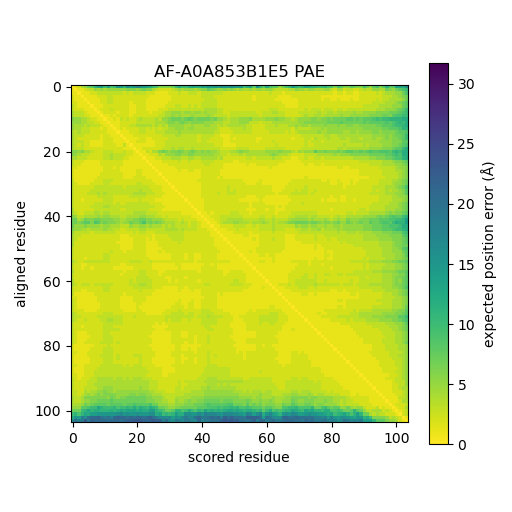89 ALA A N 1
ATOM 718 C CA . ALA A 1 89 ? -11.591 0.247 8.992 1.00 96.94 89 ALA A CA 1
ATOM 719 C C . ALA A 1 89 ? -12.994 0.145 9.604 1.00 96.94 89 ALA A C 1
ATOM 721 O O . ALA A 1 89 ? -13.602 1.183 9.879 1.00 96.94 89 ALA A O 1
ATOM 722 N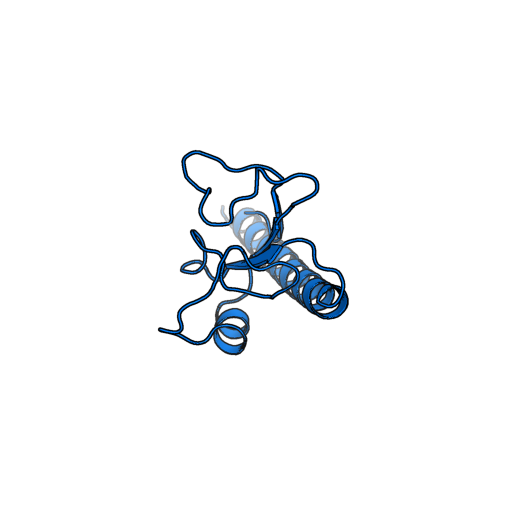 N . VAL A 1 90 ? -13.469 -1.070 9.901 1.00 97.19 90 VAL A N 1
ATOM 723 C CA . VAL A 1 90 ? -14.747 -1.316 10.590 1.00 97.19 90 VAL A CA 1
ATOM 724 C C . VAL A 1 90 ? -14.762 -0.626 11.953 1.00 97.19 90 VAL A C 1
ATOM 726 O O . VAL A 1 90 ? -15.674 0.148 12.257 1.00 97.19 90 VAL A O 1
ATOM 729 N N . ARG A 1 91 ? -13.711 -0.815 12.761 1.00 96.31 91 ARG A N 1
ATOM 730 C CA . ARG A 1 91 ? -13.593 -0.160 14.072 1.00 96.31 91 ARG A CA 1
ATOM 731 C C . ARG A 1 91 ? -13.573 1.364 13.953 1.00 96.31 91 ARG A C 1
ATOM 733 O O . ARG A 1 91 ? -14.229 2.06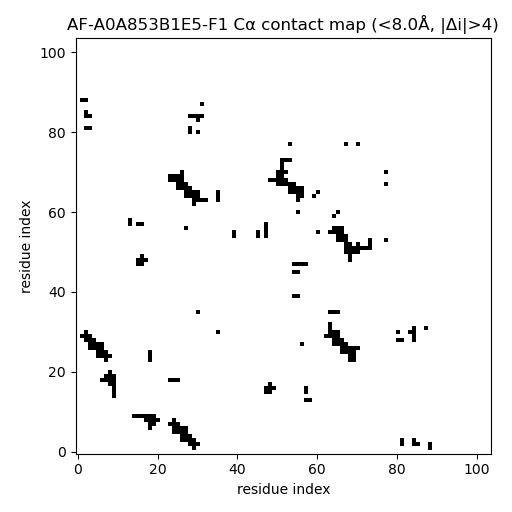2 14.731 1.00 96.31 91 ARG A O 1
ATOM 740 N N . LYS A 1 92 ? -12.829 1.902 12.983 1.00 94.44 92 LYS A N 1
ATOM 741 C CA . LYS A 1 92 ? -12.759 3.347 12.724 1.00 94.44 92 LYS A CA 1
ATOM 742 C C . LYS A 1 92 ? -14.123 3.908 12.320 1.00 94.44 92 LYS A C 1
ATOM 744 O O . LYS A 1 92 ? -14.493 4.978 12.804 1.00 94.44 92 LYS A O 1
ATOM 749 N N . PHE A 1 93 ? -14.863 3.189 11.478 1.00 95.25 93 PHE A N 1
ATOM 750 C CA . PHE A 1 93 ? -16.211 3.558 11.063 1.00 95.25 93 PHE A CA 1
ATOM 751 C C . PHE A 1 93 ? -17.172 3.597 12.256 1.00 95.25 93 PHE A C 1
ATOM 753 O O . PHE A 1 93 ? -17.764 4.644 12.510 1.00 95.25 93 PHE A O 1
ATOM 760 N N . ALA A 1 94 ? -17.238 2.524 13.050 1.00 96.12 94 ALA A N 1
ATOM 761 C CA . ALA A 1 94 ? -18.100 2.453 14.232 1.00 96.12 94 ALA A CA 1
ATOM 762 C C . ALA A 1 94 ? -17.805 3.577 15.243 1.00 96.12 94 ALA A C 1
ATOM 764 O O . ALA A 1 94 ? -18.714 4.193 15.797 1.00 96.12 94 ALA A O 1
ATOM 765 N N . ASN A 1 95 ? -16.527 3.902 15.459 1.00 95.12 95 ASN A N 1
ATOM 766 C CA . ASN A 1 95 ? -16.138 5.007 16.335 1.00 95.12 95 ASN A CA 1
ATOM 767 C C . ASN A 1 95 ? -16.551 6.378 15.780 1.00 95.12 95 ASN A C 1
ATOM 769 O O . ASN A 1 95 ? -16.945 7.258 16.546 1.00 95.12 95 ASN A O 1
ATOM 773 N N . ALA A 1 96 ? -16.442 6.584 14.466 1.00 93.38 96 ALA A N 1
ATOM 774 C CA . ALA A 1 96 ? -16.864 7.826 13.826 1.00 93.38 96 ALA A CA 1
ATOM 775 C C . ALA A 1 96 ? -18.389 7.998 13.858 1.00 93.38 96 ALA A C 1
ATOM 777 O O . ALA A 1 96 ? -18.862 9.117 14.041 1.00 93.38 96 ALA A O 1
ATOM 778 N N . ASP A 1 97 ? -19.137 6.907 13.702 1.00 95.06 97 ASP A N 1
ATOM 779 C CA . ASP A 1 97 ? -20.595 6.888 13.804 1.00 95.06 97 ASP A CA 1
ATOM 780 C C . ASP A 1 97 ? -21.065 7.270 15.215 1.00 95.06 97 ASP A C 1
ATOM 782 O O . ASP A 1 97 ? -21.761 8.269 15.383 1.00 95.06 97 ASP A O 1
ATOM 786 N N . ARG A 1 98 ? -20.533 6.609 16.254 1.00 94.62 98 ARG A N 1
ATOM 787 C CA . ARG A 1 98 ? -20.817 6.949 17.664 1.00 94.62 98 ARG A CA 1
ATOM 788 C C . ARG A 1 98 ? -20.578 8.426 17.984 1.00 94.62 98 ARG A C 1
ATOM 790 O O . ARG A 1 98 ? -21.367 9.038 18.693 1.00 94.62 98 ARG A O 1
ATOM 797 N N . ARG A 1 99 ? -19.497 9.017 17.458 1.00 93.44 99 ARG A N 1
ATOM 798 C CA . ARG A 1 99 ? -19.178 10.444 17.657 1.00 93.44 99 ARG A CA 1
ATOM 799 C C . ARG A 1 99 ? -20.152 11.379 16.946 1.00 93.44 99 ARG A C 1
ATOM 801 O O . ARG A 1 99 ? -20.372 12.478 17.439 1.00 93.44 99 ARG A O 1
ATOM 808 N N . ARG A 1 100 ? -20.695 10.983 15.791 1.00 91.12 100 ARG A N 1
ATOM 809 C CA . ARG A 1 100 ? -21.728 11.763 15.096 1.00 91.12 100 ARG A CA 1
ATOM 810 C C . ARG A 1 100 ? -23.044 11.709 15.855 1.00 91.12 100 ARG A C 1
ATOM 812 O O . ARG A 1 100 ? -23.623 12.759 16.082 1.00 91.12 100 ARG A O 1
ATOM 819 N N . SER A 1 101 ? -23.444 10.526 16.310 1.00 87.94 101 SER A N 1
ATOM 820 C CA . SER A 1 101 ? -24.673 10.329 17.086 1.00 87.94 101 SER A CA 1
ATOM 821 C C . SER A 1 101 ? -24.632 10.992 18.469 1.00 87.94 101 SER A C 1
ATOM 823 O O . SER A 1 101 ? -25.677 11.260 19.046 1.00 87.94 101 SER A O 1
ATOM 825 N N . ALA A 1 102 ? -23.436 11.268 19.000 1.00 83.56 102 ALA A N 1
ATOM 826 C CA . ALA A 1 102 ? -23.230 11.974 20.266 1.00 83.56 102 ALA A CA 1
ATOM 827 C C . ALA A 1 102 ? -23.043 13.500 20.124 1.00 83.56 102 ALA A C 1
ATOM 829 O O . ALA A 1 102 ? -22.852 14.174 21.137 1.00 83.56 102 ALA A O 1
ATOM 830 N N . ARG A 1 103 ? -23.042 14.059 18.902 1.00 71.88 103 ARG A N 1
ATOM 831 C CA . ARG A 1 103 ? -23.034 15.519 18.709 1.00 71.88 103 ARG A CA 1
ATOM 832 C C . ARG A 1 103 ? -24.470 16.044 18.868 1.00 71.88 103 ARG A C 1
ATOM 834 O O . ARG A 1 103 ? -25.333 15.531 18.158 1.00 71.88 103 ARG A O 1
ATOM 841 N N . PRO A 1 104 ? -24.716 17.005 19.778 1.00 64.94 104 PRO A N 1
ATOM 842 C CA . PRO A 1 104 ? -26.024 17.637 19.938 1.00 64.94 104 PRO A CA 1
ATOM 843 C C . PRO A 1 104 ? -26.431 18.444 18.701 1.00 64.94 104 PRO A C 1
ATOM 845 O O . PRO A 1 104 ? -25.524 18.880 17.947 1.00 64.94 104 PRO A O 1
#

Mean predicted aligned error: 3.17 Å

Secondary structure (DSSP, 8-state):
--SEEEE-S-BTTB-TT---STT--EEEEE--HHHHHHH--TT----TT-BT--EE-TTTGGGTEEEEES-SSSHHHHHHHHHHHHHHHHHHHHHHHHHHHT--

Solvent-accessible surface area (backbone atoms only — not comparable to full-atom values): 5975 Å² total; per-residue (Å²): 131,78,39,61,52,79,45,61,54,54,47,101,86,55,44,80,46,60,23,80,41,93,95,35,34,36,44,35,40,40,40,59,65,68,64,33,59,76,74,45,70,84,93,63,90,73,76,62,58,49,69,43,42,86,41,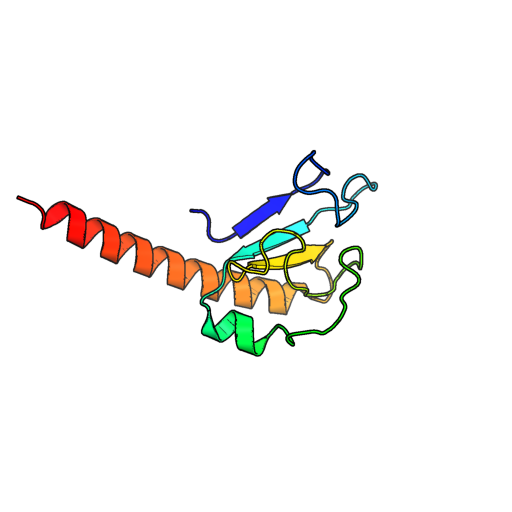64,24,89,81,46,34,92,72,26,19,34,28,27,24,61,55,65,87,41,32,72,59,53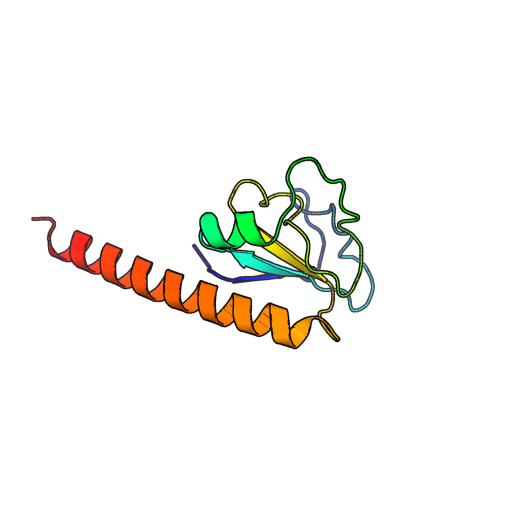,50,53,52,48,52,56,18,46,54,51,46,53,53,51,49,55,54,54,49,54,55,55,76,68,53,130